Protein AF-A0A536VIS1-F1 (afdb_monomer_lite)

Radius of gyration: 15.77 Å; chains: 1; bounding box: 33×18×60 Å

Sequence (106 aa):
MKSAVRETLPAPLVWTFDGPVERCLADIEDTLRRAIVLIGDVSRVALLLDVSLPALQQRVDAGDALQPAWSGFIERIARYGLPASPRVRHLRGAGPLLTLVVAYRN

Secondary structure (DSSP, 8-state):
--------PPPPEEEEE-S-HHHHHHHHHHHHHHHHHHH-S-SEEEEEEEEEHHHHHHHHHTT---TTHHHHHHHHHHTT--SSPPEEEEE-SS--SEEEEEEEE-

Foldseek 3Di:
DDPPPPPPFPDKDKDFDADAPLVSLVVVLVVVVVVDVVVDDFPAKAKEKEAEPVRVVVNVVVPHDPPPSVVVSQVSVVVVVHPDRHHYHYDPDDDGGIMIIM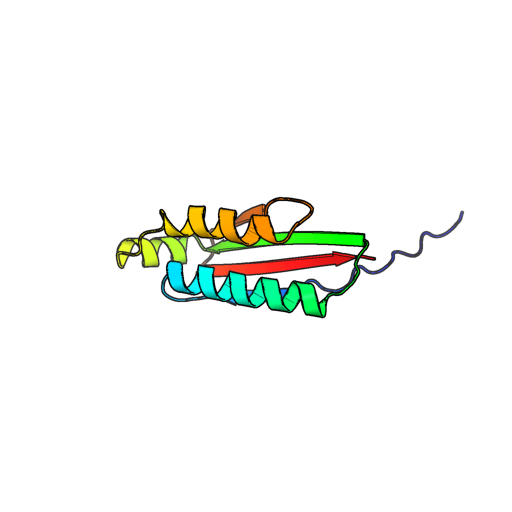GTHD

Structure (mmCIF, N/CA/C/O backbone):
data_AF-A0A536VIS1-F1
#
_entry.id   AF-A0A536VIS1-F1
#
loop_
_atom_site.group_PDB
_atom_site.id
_atom_site.type_symbol
_atom_site.label_atom_id
_atom_site.label_alt_id
_atom_site.label_comp_id
_atom_site.label_asym_id
_atom_site.label_entity_id
_atom_site.label_seq_id
_atom_site.pdbx_PDB_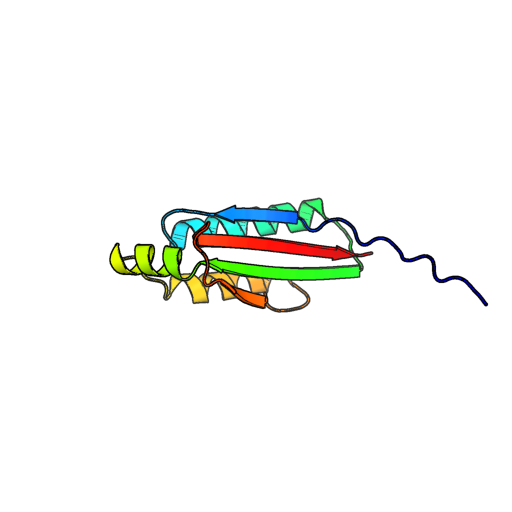ins_code
_atom_site.Cartn_x
_atom_site.Cartn_y
_atom_site.Cartn_z
_atom_site.occupancy
_atom_site.B_iso_or_equiv
_atom_site.auth_seq_id
_atom_site.auth_comp_id
_atom_site.auth_asym_id
_atom_site.auth_atom_id
_atom_site.pdbx_PDB_model_num
ATOM 1 N N . MET A 1 1 ? 2.957 4.169 -44.859 1.00 37.19 1 MET A N 1
ATOM 2 C CA . MET A 1 1 ? 2.297 3.718 -43.613 1.00 37.19 1 MET A CA 1
ATOM 3 C C . MET A 1 1 ? 3.232 2.762 -42.885 1.00 37.19 1 MET A C 1
ATOM 5 O O . MET A 1 1 ? 3.359 1.626 -43.311 1.00 37.19 1 MET A O 1
ATOM 9 N N . LYS A 1 2 ? 3.954 3.224 -41.854 1.00 37.97 2 LYS A N 1
ATOM 10 C CA . LYS A 1 2 ? 4.680 2.328 -40.939 1.00 37.97 2 LYS A CA 1
ATOM 11 C C . LYS A 1 2 ? 3.694 1.915 -39.849 1.00 37.97 2 LYS A C 1
ATOM 13 O O . LYS A 1 2 ? 3.262 2.770 -39.081 1.00 37.97 2 LYS A O 1
ATOM 18 N N . SER A 1 3 ? 3.302 0.643 -39.830 1.00 41.19 3 SER A N 1
ATOM 19 C CA . SER A 1 3 ? 2.546 0.066 -38.717 1.00 41.19 3 SER A CA 1
ATOM 20 C C . SER A 1 3 ? 3.361 0.235 -37.442 1.00 41.19 3 SER A C 1
ATOM 22 O O . SER A 1 3 ? 4.463 -0.298 -37.335 1.00 41.19 3 SER A O 1
ATOM 24 N N . ALA A 1 4 ? 2.830 1.006 -36.495 1.00 50.00 4 ALA A N 1
ATOM 25 C CA . ALA A 1 4 ? 3.345 1.036 -35.140 1.00 50.00 4 ALA A CA 1
ATOM 26 C C . ALA A 1 4 ? 3.159 -0.366 -34.555 1.00 50.00 4 ALA A C 1
ATOM 28 O O . ALA A 1 4 ? 2.030 -0.812 -34.344 1.00 50.00 4 ALA A O 1
ATOM 29 N N . VAL A 1 5 ? 4.265 -1.074 -34.326 1.00 52.97 5 VAL A N 1
ATOM 30 C CA . VAL A 1 5 ? 4.274 -2.196 -33.393 1.00 52.97 5 VAL A CA 1
ATOM 31 C C . VAL A 1 5 ? 3.796 -1.603 -32.072 1.00 52.97 5 VAL A C 1
ATOM 33 O O . VAL A 1 5 ? 4.470 -0.754 -31.494 1.00 52.97 5 VAL A O 1
ATOM 36 N N . ARG A 1 6 ? 2.585 -1.960 -31.634 1.00 54.44 6 ARG A N 1
ATOM 37 C CA . ARG A 1 6 ? 2.198 -1.752 -30.240 1.00 54.44 6 ARG A CA 1
ATOM 38 C C . ARG A 1 6 ? 3.166 -2.610 -29.441 1.00 54.44 6 ARG A C 1
ATOM 40 O O . ARG A 1 6 ? 2.981 -3.819 -29.380 1.00 54.44 6 ARG A O 1
ATOM 47 N N . GLU A 1 7 ? 4.218 -2.007 -28.903 1.00 58.56 7 GLU A N 1
ATOM 48 C CA . GLU A 1 7 ? 4.974 -2.628 -27.825 1.00 58.56 7 GLU A CA 1
ATOM 49 C C . GLU A 1 7 ? 3.965 -2.948 -26.727 1.00 58.56 7 GLU A C 1
ATOM 51 O O . GLU A 1 7 ? 3.367 -2.058 -26.116 1.00 58.56 7 GLU A O 1
ATOM 56 N N . THR A 1 8 ? 3.672 -4.233 -26.568 1.00 66.62 8 THR A N 1
ATOM 57 C CA . THR A 1 8 ? 2.802 -4.708 -25.506 1.00 66.62 8 THR A CA 1
ATOM 58 C C . THR A 1 8 ? 3.516 -4.395 -24.200 1.00 66.62 8 THR A C 1
ATOM 60 O O . THR A 1 8 ? 4.563 -4.973 -23.916 1.00 66.62 8 THR A O 1
ATOM 63 N N . LEU A 1 9 ? 2.986 -3.436 -23.436 1.00 68.44 9 LEU A N 1
ATOM 64 C CA . LEU A 1 9 ? 3.506 -3.125 -22.107 1.00 68.44 9 LEU A CA 1
ATOM 65 C C . LEU A 1 9 ? 3.515 -4.414 -21.269 1.00 68.44 9 LEU A C 1
ATOM 67 O O . LEU A 1 9 ? 2.552 -5.187 -21.359 1.00 68.44 9 LEU A O 1
ATOM 71 N N . PRO A 1 10 ? 4.562 -4.664 -20.463 1.00 83.56 10 PRO A N 1
ATOM 72 C CA . PRO A 1 10 ? 4.555 -5.800 -19.557 1.00 83.56 10 PRO A CA 1
ATOM 73 C C . PRO A 1 10 ? 3.357 -5.701 -18.606 1.00 83.56 10 PRO A C 1
ATOM 75 O O . PRO A 1 10 ? 2.902 -4.606 -18.257 1.00 83.56 10 PRO A O 1
ATOM 78 N N . ALA A 1 11 ? 2.825 -6.857 -18.206 1.00 88.75 11 ALA A N 1
ATOM 79 C CA . ALA A 1 11 ? 1.736 -6.898 -17.242 1.00 88.75 11 ALA A CA 1
ATOM 80 C C . ALA A 1 11 ? 2.182 -6.225 -15.929 1.00 88.75 11 ALA A C 1
ATOM 82 O O . ALA A 1 11 ? 3.308 -6.458 -15.481 1.00 88.75 11 ALA A O 1
ATOM 83 N N . PRO A 1 12 ? 1.333 -5.387 -15.309 1.00 92.75 12 PRO A N 1
ATOM 84 C CA . PRO A 1 12 ? 1.683 -4.753 -14.048 1.00 92.75 12 PRO A CA 1
ATOM 85 C C . PRO A 1 12 ? 1.824 -5.802 -12.944 1.00 92.75 12 PRO A C 1
ATOM 87 O O . PRO A 1 12 ? 1.100 -6.800 -12.924 1.00 92.75 12 PRO A O 1
ATOM 90 N N . LEU A 1 13 ? 2.719 -5.544 -11.994 1.00 94.69 13 LEU A N 1
ATOM 91 C CA . LEU A 1 13 ? 2.815 -6.347 -10.780 1.00 94.69 13 LEU A CA 1
ATOM 92 C C . LEU A 1 13 ? 1.767 -5.863 -9.779 1.00 94.69 13 LEU A C 1
ATOM 94 O O . LEU A 1 13 ? 1.590 -4.653 -9.608 1.00 94.69 13 LEU A O 1
ATOM 98 N N . VAL A 1 14 ? 1.062 -6.797 -9.142 1.00 97.00 14 VAL A N 1
ATOM 99 C CA . VAL A 1 14 ? -0.079 -6.499 -8.269 1.00 97.00 14 VAL A CA 1
ATOM 100 C C . VAL A 1 14 ? 0.011 -7.318 -6.988 1.00 97.00 14 VAL A C 1
ATOM 102 O O . VAL A 1 14 ? 0.133 -8.540 -7.045 1.00 97.00 14 VAL A O 1
ATOM 105 N N . TRP A 1 15 ? -0.100 -6.644 -5.843 1.00 98.31 15 TRP A N 1
ATOM 106 C CA . TRP A 1 15 ? -0.164 -7.271 -4.521 1.00 98.31 15 TRP A CA 1
ATOM 107 C C . TRP A 1 15 ? -1.270 -6.650 -3.680 1.00 98.31 15 TRP A C 1
ATOM 109 O O . TRP A 1 15 ? -1.458 -5.436 -3.707 1.00 98.31 15 TRP A O 1
ATOM 119 N N . THR A 1 16 ? -1.976 -7.478 -2.917 1.00 98.25 16 THR A N 1
ATOM 120 C CA . THR A 1 16 ? -3.080 -7.080 -2.036 1.00 98.25 16 THR A CA 1
ATOM 121 C C . THR A 1 16 ? -2.684 -7.260 -0.576 1.00 98.25 16 THR A C 1
ATOM 123 O O . THR A 1 16 ? -2.035 -8.248 -0.235 1.00 98.25 16 THR A O 1
ATOM 126 N N . PHE A 1 17 ? -3.106 -6.338 0.283 1.00 98.12 17 PHE A N 1
ATOM 127 C CA . PHE A 1 17 ? -2.760 -6.295 1.700 1.00 98.12 17 PHE A CA 1
ATOM 128 C C . PHE A 1 17 ? -4.019 -6.070 2.529 1.00 98.12 17 PHE A C 1
ATOM 130 O O . PHE A 1 17 ? -4.826 -5.192 2.216 1.00 98.12 17 PHE A O 1
ATOM 137 N N . ASP A 1 18 ? -4.144 -6.851 3.597 1.00 97.06 18 ASP A N 1
ATOM 138 C CA . ASP A 1 18 ? -5.263 -6.830 4.531 1.00 97.06 18 ASP A CA 1
ATOM 139 C C . ASP A 1 18 ? -4.772 -6.964 5.972 1.00 97.06 18 ASP A C 1
ATOM 141 O O . ASP A 1 18 ? -3.769 -7.623 6.253 1.00 97.06 18 ASP A O 1
ATOM 145 N N . GLY A 1 19 ? -5.517 -6.359 6.897 1.00 95.69 19 GLY A N 1
ATOM 146 C CA . GLY A 1 19 ? -5.190 -6.327 8.321 1.00 95.69 19 GLY A CA 1
ATOM 147 C C . GLY A 1 19 ? -4.937 -4.905 8.830 1.00 95.69 19 GLY A C 1
ATOM 148 O O . GLY A 1 19 ? -5.454 -3.952 8.248 1.00 95.69 19 GLY A O 1
ATOM 149 N N . PRO A 1 20 ? -4.188 -4.746 9.939 1.00 96.56 20 PRO A N 1
ATOM 150 C CA . PRO A 1 20 ? -3.866 -3.433 10.490 1.00 96.56 20 PRO A CA 1
ATOM 151 C C . PRO A 1 20 ? -3.160 -2.526 9.481 1.00 96.56 20 PRO A C 1
ATOM 153 O O . PRO A 1 20 ? -2.219 -2.959 8.809 1.00 96.56 20 PRO A O 1
ATOM 156 N N . VAL A 1 21 ? -3.586 -1.262 9.406 1.00 96.50 21 VAL A N 1
ATOM 157 C CA . VAL A 1 21 ? -3.110 -0.281 8.414 1.00 96.50 21 VAL A CA 1
ATOM 158 C C . VAL A 1 21 ? -1.592 -0.127 8.472 1.00 96.50 21 VAL A C 1
ATOM 160 O O . VAL A 1 21 ? -0.928 -0.234 7.445 1.00 96.50 21 VAL A O 1
ATOM 163 N N . GLU A 1 22 ? -1.026 0.072 9.663 1.00 96.06 22 GLU A N 1
ATOM 164 C CA . GLU A 1 22 ? 0.418 0.270 9.835 1.00 96.06 22 GLU A CA 1
ATOM 165 C C . GLU A 1 22 ? 1.232 -0.923 9.321 1.00 96.06 22 GLU A C 1
ATOM 167 O O . GLU A 1 22 ? 2.239 -0.746 8.632 1.00 96.06 22 GLU A O 1
ATOM 172 N N . ARG A 1 23 ? 0.750 -2.144 9.580 1.00 96.69 23 ARG A N 1
ATO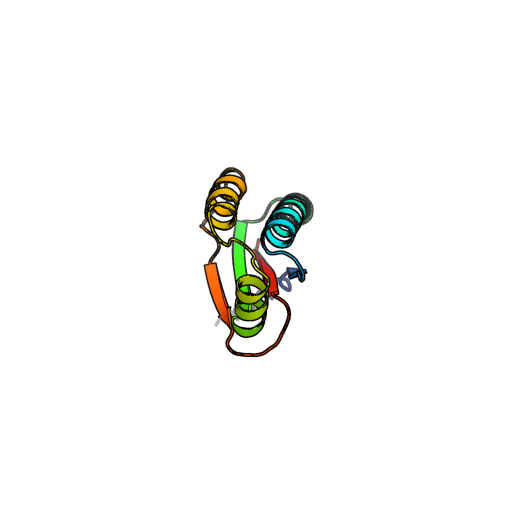M 173 C CA . ARG A 1 23 ? 1.391 -3.363 9.090 1.00 96.69 23 ARG A CA 1
ATOM 174 C C . ARG A 1 23 ? 1.296 -3.477 7.572 1.00 96.69 23 ARG A C 1
ATOM 176 O O . ARG A 1 23 ? 2.306 -3.751 6.936 1.00 96.69 23 ARG A O 1
ATOM 183 N N . CYS A 1 24 ? 0.133 -3.185 6.991 1.00 97.50 24 CYS A N 1
ATOM 184 C CA . CYS A 1 24 ? -0.026 -3.177 5.537 1.00 97.50 24 CYS A CA 1
ATOM 185 C C . CYS A 1 24 ? 0.935 -2.181 4.871 1.00 97.50 24 CYS A C 1
ATOM 187 O O . CYS A 1 24 ? 1.547 -2.505 3.860 1.00 97.50 24 CYS A O 1
ATOM 189 N N . LEU A 1 25 ? 1.115 -0.987 5.444 1.00 97.25 25 LEU A N 1
ATOM 190 C CA . LEU A 1 25 ? 2.060 0.006 4.922 1.00 97.25 25 LEU A CA 1
ATOM 191 C C . LEU A 1 25 ? 3.520 -0.472 5.003 1.00 97.25 25 LEU A C 1
ATOM 193 O O . LEU A 1 25 ? 4.286 -0.237 4.068 1.00 97.25 25 LEU A O 1
ATOM 197 N N . ALA A 1 26 ? 3.903 -1.157 6.084 1.00 96.44 26 ALA A N 1
ATOM 198 C CA . ALA A 1 26 ? 5.232 -1.758 6.211 1.00 96.44 26 ALA A CA 1
ATOM 199 C C . ALA A 1 26 ? 5.454 -2.896 5.195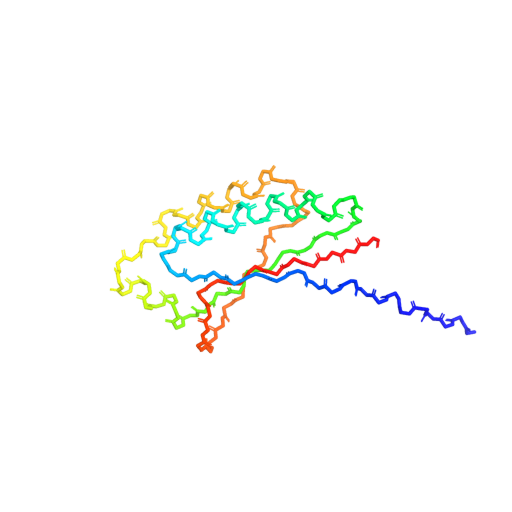 1.00 96.44 26 ALA A C 1
ATOM 201 O O . ALA A 1 26 ? 6.505 -2.962 4.554 1.00 96.44 26 ALA A O 1
ATOM 202 N N . ASP A 1 27 ? 4.447 -3.748 4.995 1.00 97.88 27 ASP A N 1
ATOM 203 C CA . ASP A 1 27 ? 4.501 -4.850 4.032 1.00 97.88 27 ASP A CA 1
ATOM 204 C C . ASP A 1 27 ? 4.560 -4.330 2.582 1.00 97.88 27 ASP A C 1
ATOM 206 O O . ASP A 1 27 ? 5.294 -4.873 1.751 1.00 97.88 27 ASP A O 1
ATOM 210 N N . ILE A 1 28 ? 3.857 -3.232 2.272 1.00 97.06 28 ILE A N 1
ATOM 211 C CA . ILE A 1 28 ? 3.946 -2.539 0.975 1.00 97.06 28 ILE A CA 1
ATOM 212 C C . ILE A 1 28 ? 5.357 -1.997 0.743 1.00 97.06 28 ILE A C 1
ATOM 214 O O . ILE A 1 28 ? 5.877 -2.124 -0.364 1.00 97.06 28 ILE A O 1
ATOM 218 N N . GLU A 1 29 ? 5.990 -1.405 1.755 1.00 95.62 29 GLU A N 1
ATOM 219 C CA . GLU A 1 29 ? 7.360 -0.896 1.648 1.00 95.62 29 GLU A CA 1
ATOM 220 C C . GLU A 1 29 ? 8.373 -2.022 1.373 1.00 95.62 29 GLU A C 1
ATOM 222 O O . GLU A 1 29 ? 9.185 -1.899 0.451 1.00 95.62 29 GLU A O 1
ATOM 227 N N . ASP A 1 30 ? 8.307 -3.144 2.107 1.00 96.06 30 ASP A N 1
ATOM 228 C CA . ASP A 1 30 ? 9.154 -4.321 1.835 1.00 96.06 30 ASP A CA 1
ATOM 229 C C . ASP A 1 30 ? 8.910 -4.873 0.426 1.00 96.06 30 ASP A C 1
ATOM 231 O O . ASP A 1 30 ? 9.867 -5.133 -0.312 1.00 96.06 30 ASP A O 1
ATOM 235 N N . THR A 1 31 ? 7.641 -4.984 0.026 1.00 96.25 31 THR A N 1
ATOM 236 C CA . THR A 1 31 ? 7.248 -5.457 -1.306 1.00 96.25 31 THR A CA 1
ATOM 237 C C . THR A 1 31 ? 7.799 -4.548 -2.397 1.00 96.25 31 THR A C 1
ATOM 239 O O . THR A 1 31 ? 8.401 -5.030 -3.356 1.00 96.25 31 THR A O 1
ATOM 242 N N . LEU A 1 32 ? 7.660 -3.230 -2.242 1.00 93.31 32 LEU A N 1
ATOM 243 C CA . LEU A 1 32 ? 8.158 -2.247 -3.197 1.00 93.31 32 LEU A CA 1
ATOM 244 C C . LEU A 1 32 ? 9.681 -2.319 -3.328 1.00 93.31 32 LEU A C 1
ATOM 246 O O . LEU A 1 32 ? 10.191 -2.353 -4.446 1.00 93.31 32 LEU A O 1
ATOM 250 N N . ARG A 1 33 ? 10.413 -2.408 -2.211 1.00 91.94 33 ARG A N 1
ATOM 251 C CA . ARG A 1 33 ? 11.873 -2.568 -2.235 1.00 91.94 33 ARG A CA 1
ATOM 252 C C . ARG A 1 33 ? 12.291 -3.807 -3.030 1.00 91.94 33 ARG A C 1
ATOM 254 O O . ARG A 1 33 ? 13.231 -3.733 -3.817 1.00 91.94 33 ARG A O 1
ATOM 261 N N . ARG A 1 34 ? 11.603 -4.939 -2.850 1.00 92.62 34 ARG A N 1
ATOM 262 C CA . ARG A 1 34 ? 11.874 -6.167 -3.621 1.00 92.62 34 ARG A CA 1
ATOM 263 C C . ARG A 1 34 ? 11.490 -6.017 -5.091 1.00 92.62 34 ARG A C 1
ATOM 265 O O . ARG A 1 34 ? 12.238 -6.468 -5.953 1.00 92.62 34 ARG A O 1
ATOM 272 N N . ALA A 1 35 ? 10.362 -5.371 -5.380 1.00 91.31 35 ALA A N 1
ATOM 273 C CA . ALA A 1 35 ? 9.890 -5.142 -6.740 1.00 91.31 35 ALA A CA 1
ATOM 274 C C . ALA A 1 35 ? 10.861 -4.265 -7.540 1.00 91.31 35 ALA A C 1
ATOM 276 O O . ALA A 1 35 ? 11.146 -4.587 -8.686 1.00 91.31 35 ALA A O 1
ATOM 277 N N . ILE A 1 36 ? 11.423 -3.214 -6.931 1.00 87.94 36 ILE A N 1
ATOM 278 C CA . ILE A 1 36 ? 12.438 -2.358 -7.567 1.00 87.94 36 ILE A CA 1
ATOM 279 C C . ILE A 1 36 ? 13.664 -3.184 -7.979 1.00 87.94 36 ILE A C 1
ATOM 281 O O . ILE A 1 36 ? 14.132 -3.065 -9.107 1.00 87.94 36 ILE A O 1
ATOM 285 N N . VAL A 1 37 ? 14.147 -4.068 -7.100 1.00 88.19 37 VAL A N 1
ATOM 286 C CA . VAL A 1 37 ? 15.280 -4.958 -7.411 1.00 88.19 37 VAL A CA 1
ATOM 287 C C . VAL A 1 37 ? 14.927 -5.956 -8.519 1.00 88.19 37 VAL A C 1
ATOM 289 O O . VAL A 1 37 ? 15.752 -6.210 -9.391 1.00 88.19 37 VAL A O 1
ATOM 292 N N . LEU A 1 38 ? 13.712 -6.513 -8.501 1.00 86.50 38 LEU A N 1
ATOM 293 C CA . LEU A 1 38 ? 13.253 -7.498 -9.486 1.00 86.50 38 LEU A CA 1
ATOM 294 C C . LEU A 1 38 ? 13.063 -6.899 -10.885 1.00 86.50 38 LEU A C 1
ATOM 296 O O . LEU A 1 38 ? 13.405 -7.539 -11.875 1.00 86.50 38 LEU A O 1
ATOM 300 N N . ILE A 1 39 ? 12.478 -5.702 -10.961 1.00 86.19 39 ILE A N 1
ATOM 301 C CA . ILE A 1 39 ? 12.185 -5.011 -12.221 1.00 86.19 39 ILE A CA 1
ATOM 302 C C . ILE A 1 39 ? 13.488 -4.584 -12.918 1.00 86.19 39 ILE A C 1
ATOM 304 O O . ILE A 1 39 ? 13.549 -4.601 -14.145 1.00 86.19 39 ILE A O 1
ATOM 308 N N . GLY A 1 40 ? 14.539 -4.281 -12.149 1.00 82.00 40 GLY A N 1
ATOM 309 C CA . GLY A 1 40 ? 15.848 -3.926 -12.688 1.00 82.00 40 GLY A CA 1
ATOM 310 C C . GLY A 1 40 ? 15.853 -2.557 -13.371 1.00 82.00 40 GLY A C 1
ATOM 311 O O . GLY A 1 40 ? 15.101 -1.658 -12.989 1.00 82.00 40 GLY A O 1
ATOM 312 N N . ASP A 1 41 ? 16.732 -2.391 -14.361 1.00 78.75 41 ASP A N 1
ATOM 313 C CA . ASP A 1 41 ? 16.862 -1.133 -15.098 1.00 78.75 41 ASP A CA 1
ATOM 314 C C . ASP A 1 41 ? 15.720 -0.986 -16.110 1.00 78.75 41 ASP A C 1
ATOM 316 O O . ASP A 1 41 ? 15.620 -1.748 -17.075 1.00 78.75 41 ASP A O 1
ATOM 320 N N . VAL A 1 42 ? 14.836 -0.023 -15.852 1.00 78.88 42 VAL A N 1
ATOM 321 C CA . VAL A 1 42 ? 13.666 0.269 -16.681 1.00 78.88 42 VAL A CA 1
ATOM 322 C C . VAL A 1 42 ? 13.546 1.766 -16.920 1.00 78.88 42 VAL A C 1
ATOM 324 O O . VAL A 1 42 ? 13.739 2.586 -16.022 1.00 78.88 42 VAL A O 1
ATOM 327 N N . SER A 1 43 ? 13.137 2.138 -18.128 1.00 76.88 43 SER A N 1
ATOM 328 C CA . SER A 1 43 ? 13.018 3.539 -18.543 1.00 76.88 43 SER A CA 1
ATOM 329 C C . SER A 1 43 ? 11.946 4.318 -17.778 1.00 76.88 43 SER A C 1
ATOM 331 O O . SER A 1 43 ? 11.995 5.550 -17.707 1.00 76.88 43 SER A O 1
ATOM 333 N N . ARG A 1 44 ? 10.919 3.642 -17.239 1.00 85.38 44 ARG A N 1
ATOM 334 C CA . ARG A 1 44 ? 9.893 4.283 -16.401 1.00 85.38 44 ARG A CA 1
ATOM 335 C C . ARG A 1 44 ? 9.198 3.288 -15.473 1.00 85.38 44 ARG A C 1
ATOM 337 O O . ARG A 1 44 ? 8.771 2.227 -15.917 1.00 85.38 44 ARG A O 1
ATOM 344 N N . VAL A 1 45 ? 8.962 3.717 -14.232 1.00 88.44 45 VAL A N 1
ATOM 345 C CA . VAL A 1 45 ? 8.100 3.051 -13.238 1.00 88.44 45 VAL A CA 1
ATOM 346 C C . VAL A 1 45 ? 6.965 3.989 -12.827 1.00 88.44 45 VAL A C 1
ATOM 348 O O . VAL A 1 45 ? 7.167 5.196 -12.695 1.00 88.44 45 VAL A O 1
ATOM 351 N N . ALA A 1 46 ? 5.768 3.446 -12.617 1.00 90.94 46 ALA A N 1
ATOM 352 C CA . ALA A 1 46 ? 4.630 4.140 -12.031 1.00 90.94 46 ALA A CA 1
ATOM 353 C C . ALA A 1 46 ? 4.003 3.289 -10.921 1.00 90.94 46 ALA A C 1
ATOM 355 O O . ALA A 1 46 ? 3.803 2.086 -11.090 1.00 90.94 46 ALA A O 1
ATOM 356 N N . LEU A 1 47 ? 3.664 3.938 -9.806 1.00 93.56 47 LEU A N 1
ATOM 357 C CA . LEU A 1 47 ? 3.033 3.301 -8.654 1.00 93.56 47 LEU A CA 1
ATOM 358 C C . LEU A 1 47 ? 1.597 3.787 -8.480 1.00 93.56 47 LEU A C 1
ATOM 360 O O . LEU A 1 47 ? 1.320 4.990 -8.551 1.00 93.56 47 LEU A O 1
ATOM 364 N N . LEU A 1 48 ? 0.704 2.845 -8.199 1.00 95.81 48 LEU A N 1
ATOM 365 C CA . LEU A 1 48 ? -0.670 3.094 -7.796 1.00 95.81 48 LEU A CA 1
ATOM 366 C C . LEU A 1 48 ? -0.974 2.295 -6.525 1.00 95.81 48 LEU A C 1
ATOM 368 O O . LEU A 1 48 ? -0.677 1.107 -6.443 1.00 95.81 48 LEU A O 1
ATOM 372 N N . LEU A 1 49 ? -1.581 2.965 -5.553 1.00 96.62 49 LEU A N 1
ATOM 373 C CA . LEU A 1 49 ? -2.158 2.376 -4.356 1.00 96.62 49 LEU A CA 1
ATOM 374 C C . LEU A 1 49 ? -3.673 2.497 -4.450 1.00 96.62 49 LEU A C 1
ATOM 376 O O . LEU A 1 49 ? -4.221 3.598 -4.364 1.00 96.62 49 LEU A O 1
ATOM 380 N N . ASP A 1 50 ? -4.345 1.369 -4.633 1.00 97.88 50 ASP A N 1
ATOM 381 C CA . ASP A 1 50 ? -5.789 1.315 -4.461 1.00 97.88 50 ASP A CA 1
ATOM 382 C C . ASP A 1 50 ? -6.112 1.121 -2.982 1.00 97.88 50 ASP A C 1
ATOM 384 O O . ASP A 1 50 ? -5.521 0.266 -2.324 1.00 97.88 50 ASP A O 1
ATOM 388 N N . VAL A 1 51 ? -7.058 1.906 -2.470 1.00 97.94 51 VAL A N 1
ATOM 389 C CA . VAL A 1 51 ? -7.527 1.827 -1.082 1.00 97.94 51 VAL A CA 1
ATOM 390 C C . VAL A 1 51 ? -9.016 1.529 -1.081 1.00 97.94 51 VAL A C 1
ATOM 392 O O . VAL A 1 51 ? -9.810 2.324 -1.590 1.00 97.94 51 VAL A O 1
ATOM 395 N N . SER A 1 52 ? -9.408 0.399 -0.504 1.00 98.12 52 SER A N 1
ATOM 396 C CA . SER A 1 52 ? -10.816 0.053 -0.311 1.00 98.12 52 SER A CA 1
ATOM 397 C C . SER A 1 52 ? -11.400 0.908 0.809 1.00 98.12 52 SER A C 1
ATOM 399 O O . SER A 1 52 ? -11.044 0.736 1.972 1.00 98.12 52 SER A O 1
ATOM 401 N N . LEU A 1 53 ? -12.302 1.840 0.480 1.00 97.50 53 LEU A N 1
ATOM 402 C CA . LEU A 1 53 ? -12.962 2.678 1.486 1.00 97.50 53 LEU A CA 1
ATOM 403 C C . LEU A 1 53 ? -13.782 1.856 2.495 1.00 97.50 53 LEU A C 1
ATOM 405 O O . LEU A 1 53 ? -13.695 2.167 3.681 1.00 97.50 53 LEU A O 1
ATOM 409 N N . PRO A 1 54 ? -14.531 0.805 2.094 1.00 97.94 54 PRO A N 1
ATOM 410 C CA . PRO A 1 54 ? -15.228 -0.042 3.060 1.00 97.94 54 PRO A CA 1
ATOM 411 C C . PRO A 1 54 ? -14.280 -0.745 4.040 1.00 97.94 54 PRO A C 1
ATOM 413 O O . PRO A 1 54 ? -14.541 -0.747 5.240 1.00 97.94 54 PRO A O 1
ATOM 416 N N . ALA A 1 55 ? -13.164 -1.303 3.558 1.00 97.75 55 ALA A N 1
ATOM 417 C CA . ALA A 1 55 ? -12.185 -1.956 4.431 1.00 97.75 55 ALA A CA 1
ATOM 418 C C . ALA A 1 55 ? -11.445 -0.939 5.313 1.00 97.75 55 ALA A C 1
ATOM 420 O O . ALA A 1 55 ? -11.219 -1.189 6.495 1.00 97.75 55 ALA A O 1
ATOM 421 N N . LEU A 1 56 ? -11.120 0.239 4.772 1.00 97.06 56 LEU A N 1
ATOM 422 C CA . LEU A 1 56 ? -10.517 1.332 5.531 1.00 97.06 56 LEU A CA 1
ATOM 423 C C . LEU A 1 56 ? -11.426 1.790 6.673 1.00 97.06 56 LEU A C 1
ATOM 425 O O . LEU A 1 56 ? -10.947 1.960 7.790 1.00 97.06 56 LEU A O 1
ATOM 429 N N . GLN A 1 57 ? -12.729 1.934 6.414 1.00 96.94 57 GLN A N 1
ATOM 430 C CA . GLN A 1 57 ? -13.704 2.277 7.448 1.00 96.94 57 GLN A CA 1
ATOM 431 C C . GLN A 1 57 ? -13.711 1.230 8.566 1.00 96.94 57 GLN A C 1
ATOM 433 O O . GLN A 1 57 ? -13.591 1.594 9.729 1.00 96.94 57 GLN A O 1
ATOM 438 N N . GLN A 1 58 ? -13.735 -0.063 8.223 1.00 96.94 58 GLN A N 1
ATOM 439 C CA . GLN A 1 58 ? -13.658 -1.143 9.214 1.00 96.94 58 GLN A CA 1
ATOM 440 C C . GLN A 1 58 ? -12.383 -1.073 10.065 1.00 96.94 58 GLN A C 1
ATOM 442 O O . GLN A 1 58 ? -12.425 -1.374 11.255 1.00 96.94 58 GLN A O 1
ATOM 447 N N . ARG A 1 59 ? -11.245 -0.676 9.479 1.00 96.94 59 ARG A N 1
ATOM 448 C CA . ARG A 1 59 ? -9.994 -0.492 10.229 1.00 96.94 59 ARG A CA 1
ATOM 449 C C . ARG A 1 59 ? -10.057 0.698 11.177 1.00 96.94 59 ARG A C 1
ATOM 451 O O . ARG A 1 59 ? -9.642 0.564 12.324 1.00 96.94 59 ARG A O 1
ATOM 458 N N . VAL A 1 60 ? -10.595 1.826 10.721 1.00 96.69 60 VAL A N 1
ATOM 459 C CA . VAL A 1 60 ? -10.784 3.019 11.560 1.00 96.69 60 VAL A CA 1
ATOM 460 C C . VAL A 1 60 ? -11.732 2.714 12.721 1.00 96.69 60 VAL A C 1
ATOM 462 O O . VAL A 1 60 ? -11.416 3.038 13.862 1.00 96.69 60 VAL A O 1
ATOM 465 N N . ASP A 1 61 ? -12.836 2.013 12.460 1.00 97.50 61 ASP A N 1
ATOM 466 C CA . ASP A 1 61 ? -13.796 1.600 13.490 1.00 97.50 61 ASP A CA 1
ATOM 467 C C . ASP A 1 61 ? -13.176 0.608 14.491 1.00 97.50 61 ASP A C 1
ATOM 469 O O . ASP A 1 61 ? -13.514 0.615 15.673 1.00 97.50 61 ASP A O 1
ATOM 473 N N . ALA A 1 62 ? -12.228 -0.219 14.036 1.00 96.81 62 ALA A N 1
ATOM 474 C CA . ALA A 1 62 ? -11.437 -1.113 14.882 1.00 96.81 62 ALA A CA 1
ATOM 475 C C . ALA A 1 62 ? -10.320 -0.400 15.674 1.00 96.81 62 ALA A C 1
ATOM 477 O O . ALA A 1 62 ? -9.619 -1.054 16.448 1.00 96.81 62 ALA A O 1
ATOM 478 N N . GLY A 1 63 ? -10.156 0.917 15.507 1.00 97.19 63 GLY A N 1
ATOM 479 C CA . GLY A 1 63 ? -9.209 1.742 16.257 1.00 97.19 63 GLY A CA 1
ATOM 480 C C . GLY A 1 63 ? -7.863 1.986 15.572 1.00 97.19 63 GLY A C 1
ATOM 481 O O . GLY A 1 63 ? -6.952 2.504 16.218 1.00 97.19 63 GLY A O 1
ATOM 482 N N . ASP A 1 64 ? -7.707 1.646 14.289 1.00 96.31 64 ASP A N 1
ATOM 483 C CA . ASP A 1 64 ? -6.464 1.938 13.573 1.00 96.31 64 ASP A CA 1
ATOM 484 C C . ASP A 1 64 ? -6.262 3.443 13.388 1.00 96.31 64 ASP A C 1
ATOM 486 O O . ASP A 1 64 ? -7.123 4.168 12.881 1.00 96.31 64 ASP A O 1
ATOM 490 N N . ALA A 1 65 ? -5.054 3.901 13.706 1.00 91.75 65 ALA A N 1
ATOM 491 C CA . ALA A 1 65 ? -4.610 5.244 13.380 1.00 91.75 65 ALA A CA 1
ATOM 492 C C . ALA A 1 65 ? -4.036 5.285 11.953 1.00 91.75 65 ALA A C 1
ATOM 494 O O . ALA A 1 65 ? -3.034 4.640 11.648 1.00 91.75 65 ALA A O 1
ATOM 495 N N . LEU A 1 66 ? -4.645 6.083 11.069 1.00 92.81 66 LEU A N 1
ATOM 496 C CA . LEU A 1 66 ? -4.120 6.294 9.709 1.00 92.81 66 LEU A CA 1
ATOM 497 C C . LEU A 1 66 ? -2.902 7.220 9.699 1.00 92.81 66 LEU A C 1
ATOM 499 O O . LEU A 1 66 ? -1.970 7.042 8.917 1.00 92.81 66 LEU A O 1
ATOM 503 N N . GLN A 1 67 ? -2.916 8.221 10.574 1.00 93.69 67 GLN A N 1
ATOM 504 C CA . GLN A 1 67 ? -1.811 9.144 10.785 1.00 93.69 67 GLN A CA 1
ATOM 505 C C . GLN A 1 67 ? -1.196 8.881 12.162 1.00 93.69 67 GLN A C 1
ATOM 507 O O . GLN A 1 67 ? -1.938 8.591 13.098 1.00 93.69 67 GLN A O 1
ATOM 512 N N . PRO A 1 68 ? 0.136 8.985 12.309 1.00 93.94 68 PRO A N 1
ATOM 513 C CA . PRO A 1 68 ? 1.108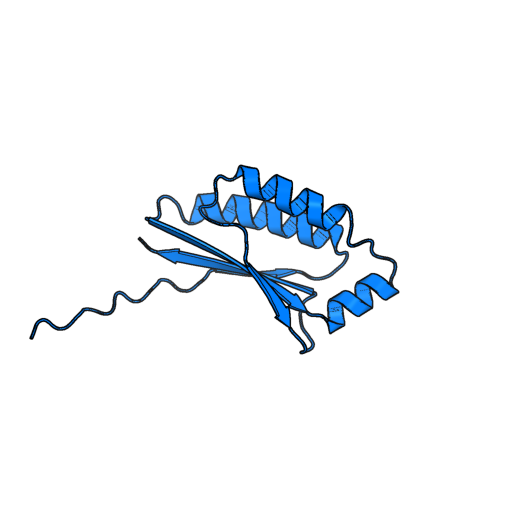 9.449 11.310 1.00 93.94 68 PRO A CA 1
ATOM 514 C C . PRO A 1 68 ? 1.607 8.356 10.345 1.00 93.94 68 PRO A C 1
ATOM 516 O O . PRO A 1 68 ? 2.447 8.643 9.491 1.00 93.94 68 PRO A O 1
ATOM 519 N N . ALA A 1 69 ? 1.112 7.117 10.466 1.00 93.94 69 ALA A N 1
ATOM 520 C CA . ALA A 1 69 ? 1.616 5.954 9.728 1.00 93.94 69 ALA A CA 1
ATOM 521 C C . ALA A 1 69 ? 1.680 6.183 8.207 1.00 93.94 69 ALA A C 1
ATOM 523 O O . ALA A 1 69 ? 2.702 5.897 7.579 1.00 93.94 69 ALA A O 1
ATOM 524 N N . TRP A 1 70 ? 0.630 6.770 7.628 1.00 94.88 70 TRP A N 1
ATOM 525 C CA . TRP A 1 70 ? 0.573 7.103 6.206 1.00 94.88 70 TRP A CA 1
ATOM 526 C C . TRP A 1 70 ? 1.645 8.113 5.780 1.00 94.88 70 TRP A C 1
ATOM 528 O O . TRP A 1 70 ? 2.354 7.882 4.803 1.00 94.88 70 TRP A O 1
ATOM 538 N N . SER A 1 71 ? 1.795 9.222 6.510 1.00 94.00 71 SER A N 1
ATOM 539 C CA . SER A 1 71 ? 2.792 10.250 6.170 1.00 94.00 71 SER A CA 1
ATOM 540 C C . SER A 1 71 ? 4.213 9.693 6.260 1.00 94.00 71 SER A C 1
ATOM 542 O O . SER A 1 71 ? 4.995 9.850 5.323 1.00 94.00 71 SER A O 1
ATOM 544 N N . GLY A 1 72 ? 4.513 8.935 7.321 1.00 94.88 72 GLY A N 1
ATOM 545 C CA . GLY A 1 72 ? 5.808 8.270 7.465 1.00 94.88 72 GLY A CA 1
ATOM 546 C C . GLY A 1 72 ? 6.082 7.253 6.352 1.00 94.88 72 GLY A C 1
ATOM 547 O O . GLY A 1 72 ? 7.213 7.141 5.887 1.00 94.88 72 GLY A O 1
ATOM 548 N N . PHE A 1 73 ? 5.059 6.535 5.882 1.00 94.75 73 PHE A N 1
ATOM 549 C CA . PHE A 1 73 ? 5.182 5.649 4.724 1.00 94.75 73 PHE A CA 1
ATOM 550 C C . PHE A 1 73 ? 5.557 6.415 3.446 1.00 94.75 73 PHE A C 1
ATOM 552 O O . PHE A 1 73 ? 6.517 6.030 2.778 1.00 94.75 73 PHE A O 1
ATOM 559 N N . ILE A 1 74 ? 4.870 7.522 3.134 1.00 92.12 74 ILE A N 1
ATOM 560 C CA . ILE A 1 74 ? 5.177 8.354 1.956 1.00 92.12 74 ILE A CA 1
ATOM 561 C C . ILE A 1 74 ? 6.617 8.884 2.009 1.00 92.12 74 ILE A C 1
ATOM 563 O O . ILE A 1 74 ? 7.335 8.826 1.009 1.00 92.12 74 ILE A O 1
ATOM 567 N N . GLU A 1 75 ? 7.066 9.349 3.175 1.00 92.00 75 GLU A N 1
ATOM 568 C CA . GLU A 1 75 ? 8.441 9.816 3.371 1.00 92.00 75 GLU A CA 1
ATOM 569 C C . GLU A 1 75 ? 9.480 8.716 3.138 1.00 92.00 75 GLU A C 1
ATOM 571 O O . GLU A 1 75 ? 10.537 8.980 2.561 1.00 92.00 75 GLU A O 1
ATOM 576 N N . ARG A 1 76 ? 9.205 7.479 3.572 1.00 92.62 76 ARG A N 1
ATOM 577 C CA . ARG A 1 76 ? 10.128 6.351 3.389 1.00 92.62 76 ARG A CA 1
ATOM 578 C C . ARG A 1 76 ? 10.233 5.937 1.928 1.00 92.62 76 ARG A C 1
ATOM 580 O O . ARG A 1 76 ? 11.348 5.851 1.417 1.00 92.62 76 ARG A O 1
ATOM 587 N N . ILE A 1 77 ? 9.113 5.769 1.226 1.00 91.12 77 ILE A N 1
ATOM 588 C CA . ILE A 1 77 ? 9.145 5.360 -0.188 1.00 91.12 77 ILE A CA 1
ATOM 589 C C . ILE A 1 77 ? 9.706 6.451 -1.111 1.00 91.12 77 ILE A C 1
ATOM 591 O O . ILE A 1 77 ? 10.275 6.133 -2.154 1.00 91.12 77 ILE A O 1
ATOM 595 N N . ALA A 1 78 ? 9.606 7.732 -0.733 1.00 87.94 78 ALA A N 1
ATOM 596 C CA . ALA A 1 78 ? 10.210 8.830 -1.489 1.00 87.94 78 ALA A CA 1
ATOM 597 C C . ALA A 1 78 ? 11.744 8.706 -1.573 1.00 87.94 78 ALA A C 1
ATOM 599 O O . ALA A 1 78 ? 12.352 9.151 -2.547 1.00 87.94 78 ALA A O 1
ATOM 600 N N . ARG A 1 79 ? 12.378 8.042 -0.596 1.00 89.81 79 ARG A N 1
ATOM 601 C CA . ARG A 1 79 ? 13.832 7.805 -0.567 1.00 89.81 79 ARG A CA 1
ATOM 602 C C . ARG A 1 79 ? 14.299 6.788 -1.607 1.00 89.81 79 ARG A C 1
ATOM 604 O O . ARG A 1 79 ? 15.497 6.695 -1.848 1.00 89.81 79 ARG A O 1
ATOM 611 N N . TYR A 1 80 ? 13.385 6.057 -2.245 1.00 85.81 80 TYR A N 1
ATOM 612 C CA . TYR A 1 80 ? 13.722 5.106 -3.306 1.00 85.81 80 TYR A CA 1
ATOM 613 C C . TYR A 1 80 ? 13.967 5.761 -4.673 1.00 85.81 80 TYR A C 1
ATOM 615 O O . TYR A 1 80 ? 14.197 5.050 -5.645 1.00 85.81 80 TYR A O 1
ATOM 623 N N . GLY A 1 81 ? 13.924 7.096 -4.774 1.00 80.81 81 GLY A N 1
ATOM 624 C CA . GLY A 1 81 ? 14.231 7.801 -6.025 1.00 80.81 81 GLY A CA 1
ATOM 625 C C . GLY A 1 81 ? 13.198 7.563 -7.128 1.00 80.81 81 GLY A C 1
ATOM 626 O O . GLY A 1 81 ? 13.520 7.637 -8.311 1.00 80.81 81 GLY A O 1
ATOM 627 N N . LEU A 1 82 ? 11.956 7.250 -6.747 1.00 79.56 82 LEU A N 1
ATOM 628 C CA . LEU A 1 82 ? 10.868 7.022 -7.692 1.00 79.56 82 LEU A CA 1
ATOM 629 C C . LEU A 1 82 ? 10.624 8.281 -8.541 1.00 79.56 82 LEU A C 1
ATOM 631 O O . LEU A 1 82 ? 10.614 9.389 -8.004 1.00 79.56 82 LEU A O 1
ATOM 635 N N . PRO A 1 83 ? 10.347 8.135 -9.847 1.00 72.50 83 PRO A N 1
ATOM 636 C CA . PRO A 1 83 ? 10.190 9.275 -10.752 1.00 72.50 83 PRO A CA 1
ATOM 637 C C . PRO A 1 83 ? 8.941 10.122 -10.459 1.00 72.50 83 PRO A C 1
ATOM 639 O O . PRO A 1 83 ? 8.814 11.233 -10.971 1.00 72.50 83 PRO A O 1
ATOM 642 N N . ALA A 1 84 ? 7.998 9.599 -9.671 1.00 80.94 84 ALA A N 1
ATOM 643 C CA . ALA A 1 84 ? 6.813 10.305 -9.209 1.00 80.94 84 ALA A CA 1
ATOM 644 C C . ALA A 1 84 ? 6.316 9.714 -7.882 1.00 80.94 84 ALA A C 1
ATOM 646 O O . ALA A 1 84 ? 6.518 8.529 -7.604 1.00 80.94 84 ALA A O 1
ATOM 647 N N . SER A 1 85 ? 5.604 10.526 -7.098 1.00 82.75 85 SER A N 1
ATOM 648 C CA . SER A 1 85 ? 4.851 10.047 -5.936 1.00 82.75 85 SER A CA 1
ATOM 649 C C . SER A 1 85 ? 3.817 8.993 -6.353 1.00 82.75 85 SER A C 1
ATOM 651 O O . SER A 1 85 ? 3.255 9.093 -7.453 1.00 82.75 85 SER A O 1
ATOM 653 N N . PRO A 1 86 ? 3.524 7.998 -5.495 1.00 89.56 86 PRO A N 1
ATOM 654 C CA . PRO A 1 86 ? 2.490 7.022 -5.802 1.00 89.56 86 PRO A CA 1
ATOM 655 C C . PRO A 1 86 ? 1.143 7.719 -5.968 1.00 89.56 86 PRO A C 1
ATOM 657 O O . PRO A 1 86 ? 0.763 8.590 -5.183 1.00 89.56 86 PRO A O 1
ATOM 660 N N . ARG A 1 87 ? 0.397 7.315 -6.994 1.00 94.25 87 ARG A N 1
ATOM 661 C CA . ARG A 1 87 ? -1.003 7.712 -7.111 1.00 94.25 87 ARG A CA 1
ATOM 662 C C . ARG A 1 87 ? -1.818 6.912 -6.111 1.00 94.25 87 ARG A C 1
ATOM 664 O O . ARG A 1 87 ? -1.558 5.733 -5.912 1.00 94.25 87 ARG A O 1
ATOM 671 N N . VAL A 1 88 ? -2.825 7.542 -5.526 1.00 95.69 88 VAL A N 1
ATOM 672 C CA . VAL A 1 88 ? -3.749 6.888 -4.599 1.00 95.69 88 VAL A CA 1
ATOM 673 C C . VAL A 1 88 ? -5.132 6.937 -5.220 1.00 95.69 88 VAL A C 1
ATOM 675 O O . VAL A 1 88 ? -5.582 8.003 -5.645 1.00 95.69 88 VAL A O 1
ATOM 678 N N . ARG A 1 89 ? -5.802 5.792 -5.305 1.00 97.44 89 ARG A N 1
ATOM 679 C CA . ARG A 1 89 ? -7.163 5.694 -5.829 1.00 97.44 89 ARG A CA 1
ATOM 680 C C . ARG A 1 89 ? -8.061 5.043 -4.792 1.00 97.44 89 ARG A C 1
ATOM 682 O O . ARG A 1 89 ? -7.819 3.934 -4.337 1.00 97.44 89 ARG A O 1
ATOM 689 N N . HIS A 1 90 ? -9.132 5.739 -4.442 1.00 97.31 90 HIS A N 1
ATOM 690 C CA . HIS A 1 90 ? -10.120 5.235 -3.498 1.00 97.31 90 HIS A CA 1
ATOM 691 C C . HIS A 1 90 ? -11.165 4.386 -4.224 1.00 97.31 90 HIS A C 1
ATOM 693 O O . HIS A 1 90 ? -11.792 4.842 -5.184 1.00 97.31 90 HIS A O 1
ATOM 699 N N . LEU A 1 91 ? -11.366 3.161 -3.752 1.00 97.69 91 LEU A N 1
ATOM 700 C CA . LEU A 1 91 ? -12.343 2.219 -4.277 1.00 97.69 91 LEU A CA 1
ATOM 701 C C . LEU A 1 91 ? -13.574 2.188 -3.370 1.00 97.69 91 LEU A C 1
ATOM 703 O O . LEU A 1 91 ? -13.467 2.135 -2.148 1.00 97.69 91 LEU A O 1
ATOM 707 N N . ARG A 1 92 ? -14.761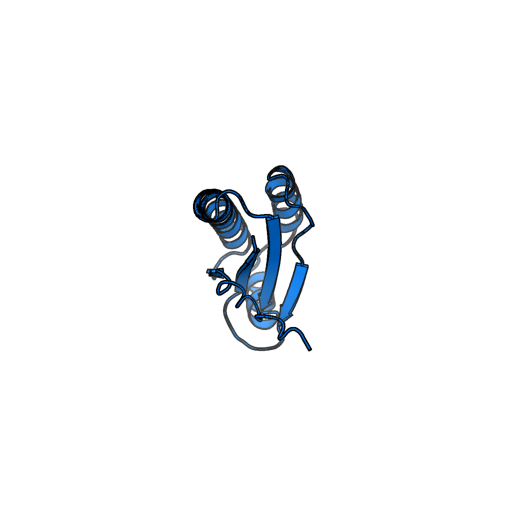 2.222 -3.983 1.00 96.06 92 ARG A N 1
ATOM 708 C CA . ARG A 1 92 ? -16.048 2.170 -3.264 1.00 96.06 92 ARG A CA 1
ATOM 709 C C . ARG A 1 92 ? -16.566 0.745 -3.050 1.00 96.06 92 ARG A C 1
ATOM 711 O O . ARG A 1 92 ? -17.494 0.558 -2.273 1.00 96.06 92 ARG A O 1
ATOM 718 N N . GLY A 1 93 ? -16.011 -0.233 -3.766 1.00 92.81 93 GLY A N 1
ATOM 719 C CA . GLY A 1 93 ? -16.376 -1.643 -3.636 1.00 92.81 93 GLY A CA 1
ATOM 720 C C . GLY A 1 93 ? -15.666 -2.310 -2.461 1.00 92.81 93 GLY A C 1
ATOM 721 O O . GLY A 1 93 ? -14.591 -1.871 -2.060 1.00 92.81 93 GLY A O 1
ATOM 722 N N . ALA A 1 94 ? -16.268 -3.375 -1.930 1.00 90.56 94 ALA A N 1
ATOM 723 C CA . ALA A 1 94 ? -15.601 -4.243 -0.967 1.00 90.56 94 ALA A CA 1
ATOM 724 C C . ALA A 1 94 ? -14.426 -4.984 -1.628 1.00 90.56 94 ALA A C 1
ATOM 726 O O . ALA A 1 94 ? -14.470 -5.310 -2.815 1.00 90.56 94 ALA A O 1
ATOM 727 N N . GLY A 1 95 ? -13.386 -5.249 -0.845 1.00 93.88 95 GLY A N 1
ATOM 728 C CA . GLY A 1 95 ? -12.145 -5.864 -1.299 1.00 93.88 95 GLY A CA 1
ATOM 729 C C . GLY A 1 95 ? -11.018 -5.627 -0.294 1.00 93.88 95 GLY A C 1
ATOM 730 O O . GLY A 1 95 ? -11.292 -5.052 0.767 1.00 93.88 95 GLY A O 1
ATOM 731 N N . PRO A 1 96 ? -9.782 -6.028 -0.639 1.00 96.62 96 PRO A N 1
ATOM 732 C CA . PRO A 1 96 ? -8.617 -5.843 0.215 1.00 96.62 96 PRO A CA 1
ATOM 733 C C . PRO A 1 96 ? -8.410 -4.383 0.612 1.00 96.62 96 PRO A C 1
ATOM 735 O O . PRO A 1 96 ? -8.683 -3.482 -0.188 1.00 96.62 96 PRO A O 1
ATOM 738 N N . LEU A 1 97 ? -7.902 -4.142 1.820 1.00 98.00 97 LEU A N 1
ATOM 739 C CA . LEU A 1 97 ? -7.653 -2.805 2.353 1.00 98.00 97 LEU A CA 1
ATOM 740 C C . LEU A 1 97 ? -6.782 -1.976 1.407 1.00 98.00 97 LEU A C 1
ATOM 742 O O . LEU A 1 97 ? -7.155 -0.854 1.054 1.00 98.00 97 LEU A O 1
ATOM 746 N N . LEU A 1 98 ? -5.646 -2.535 0.990 1.00 98.06 98 LEU A N 1
ATOM 747 C CA . LEU A 1 98 ? -4.694 -1.886 0.097 1.00 98.06 98 LEU A CA 1
ATOM 748 C C . LEU A 1 98 ? -4.305 -2.812 -1.051 1.00 98.06 98 LEU A C 1
ATOM 750 O O . LEU A 1 98 ? -4.116 -4.010 -0.869 1.00 98.06 98 LEU A O 1
ATOM 754 N N . THR A 1 99 ? -4.135 -2.252 -2.244 1.00 98.31 99 THR A N 1
ATOM 755 C CA . THR A 1 99 ? -3.514 -2.952 -3.375 1.00 98.31 99 THR A CA 1
ATOM 756 C C . THR A 1 99 ? -2.399 -2.097 -3.955 1.00 98.31 99 THR A C 1
ATOM 758 O O . THR A 1 99 ? -2.637 -0.964 -4.370 1.00 98.31 99 THR A O 1
ATOM 761 N N . LEU A 1 100 ? -1.185 -2.644 -3.996 1.00 97.50 100 LEU A N 1
ATOM 762 C CA . LEU A 1 100 ? -0.048 -2.051 -4.689 1.00 97.50 100 LEU A CA 1
ATOM 763 C C . LEU A 1 100 ? -0.047 -2.526 -6.139 1.00 97.50 100 LEU A C 1
ATOM 765 O O . LEU A 1 100 ? 0.021 -3.725 -6.401 1.00 97.50 100 LEU A O 1
ATOM 769 N N . VAL A 1 101 ? -0.059 -1.575 -7.067 1.00 96.06 101 VAL A N 1
ATOM 770 C CA . VAL A 1 101 ? 0.097 -1.811 -8.501 1.00 96.06 101 VAL A CA 1
ATOM 771 C C . VAL A 1 101 ? 1.364 -1.110 -8.978 1.00 96.06 101 VAL A C 1
ATOM 773 O O . VAL A 1 101 ? 1.505 0.108 -8.844 1.00 96.06 101 VAL A O 1
ATOM 776 N N . VAL A 1 102 ? 2.276 -1.883 -9.564 1.00 93.69 102 VAL A N 1
ATOM 777 C CA . VAL A 1 102 ? 3.534 -1.398 -10.138 1.00 93.69 102 VAL A CA 1
ATOM 778 C C . VAL A 1 102 ? 3.503 -1.621 -11.642 1.00 93.69 102 VAL A C 1
ATOM 780 O O . VAL A 1 102 ? 3.557 -2.753 -12.120 1.00 93.69 102 VAL A O 1
ATOM 783 N N . ALA A 1 103 ? 3.417 -0.528 -12.394 1.00 92.25 103 ALA A N 1
ATOM 784 C CA . ALA A 1 103 ? 3.531 -0.544 -13.846 1.00 92.25 103 ALA A CA 1
ATOM 785 C C . ALA A 1 103 ? 4.929 -0.076 -14.257 1.00 92.25 103 ALA A C 1
ATOM 787 O O . ALA A 1 103 ? 5.463 0.876 -13.686 1.00 92.25 103 ALA A O 1
ATOM 788 N N . TYR A 1 104 ? 5.513 -0.716 -15.264 1.00 89.62 104 TYR A N 1
ATOM 789 C CA . TYR A 1 104 ? 6.864 -0.417 -15.724 1.00 89.62 104 TYR A CA 1
ATOM 790 C C . TYR A 1 104 ? 6.979 -0.581 -17.241 1.00 89.62 104 TYR A C 1
ATOM 792 O O . TYR A 1 104 ? 6.140 -1.225 -17.872 1.00 89.62 104 TYR A O 1
ATOM 800 N N . ARG A 1 105 ? 7.991 0.051 -17.838 1.00 86.44 105 ARG A N 1
ATOM 801 C CA . ARG A 1 105 ? 8.357 -0.133 -19.249 1.00 86.44 105 ARG A CA 1
ATOM 802 C C . ARG A 1 105 ? 9.837 0.155 -19.475 1.00 86.44 105 ARG A C 1
ATOM 804 O O . ARG A 1 105 ? 10.403 0.996 -18.771 1.00 86.44 105 ARG A O 1
ATOM 811 N N . ASN A 1 106 ? 10.383 -0.470 -20.512 1.00 75.81 106 ASN A N 1
ATOM 812 C CA . ASN A 1 106 ? 11.680 -0.127 -21.092 1.00 75.81 106 ASN A CA 1
ATOM 813 C C . ASN A 1 106 ? 11.536 0.926 -22.187 1.00 75.81 106 ASN A C 1
ATOM 815 O O . ASN A 1 106 ? 10.389 1.198 -22.608 1.00 75.81 106 ASN A O 1
#

pLDDT: mean 89.21, std 13.07, range [37.19, 98.31]